Protein AF-A0A3M1ZET6-F1 (afdb_monomer_lite)

Sequence (116 aa):
EHFGDYEAFHLHQTAWDGMAVVIGRFRYQGMPFEIFGQPKPVHQQNAYKHMVIEHRLLQLGGEEAKRAIRALKEQGYKTEPAFARYFQLEGDPYQTLLALAELDDDALYTALAGVL

Foldseek 3Di:
DDQCPAAPWDWDWDDDPNWIKIWTWGDDPNRIDIDIDTPDPLCPDLVNLLVVLLVLLCVVVDPVLVVQLVVVVVVVDDNQVSSCVQLVNDDDSSVRSSVLSPDDPVVNCVVRVVRD

Structure (mmCIF, N/CA/C/O backbone):
data_AF-A0A3M1ZET6-F1
#
_entry.id   AF-A0A3M1ZET6-F1
#
loop_
_atom_site.group_PDB
_atom_site.id
_atom_site.type_symbol
_atom_site.label_atom_id
_atom_site.label_alt_id
_atom_site.label_comp_id
_atom_site.label_asym_id
_atom_site.label_entity_id
_atom_site.label_seq_id
_atom_site.pdbx_PDB_ins_code
_atom_site.Cartn_x
_atom_site.Cartn_y
_atom_site.Cartn_z
_atom_site.occupancy
_atom_site.B_iso_or_equiv
_atom_site.auth_seq_id
_atom_site.auth_comp_id
_atom_site.auth_asym_id
_atom_site.auth_atom_id
_atom_site.pdbx_PDB_model_num
ATOM 1 N N . GLU A 1 1 ? 21.536 -18.351 -13.502 1.00 61.03 1 GLU A N 1
ATOM 2 C CA . GLU A 1 1 ? 20.268 -18.194 -14.243 1.00 61.03 1 GLU A CA 1
ATOM 3 C C . GLU A 1 1 ? 19.908 -16.718 -14.281 1.00 61.03 1 GLU A C 1
ATOM 5 O O . GLU A 1 1 ? 20.142 -16.033 -13.287 1.00 61.03 1 GLU A O 1
ATOM 10 N N . HIS A 1 2 ? 19.427 -16.215 -15.418 1.00 79.38 2 HIS A N 1
ATOM 11 C CA . HIS A 1 2 ? 18.996 -14.826 -15.574 1.00 79.38 2 HIS A CA 1
ATOM 12 C C . HIS A 1 2 ? 17.469 -14.775 -15.635 1.00 79.38 2 HIS A C 1
ATOM 14 O O . HIS A 1 2 ? 16.842 -15.628 -16.252 1.00 79.38 2 HIS A O 1
ATOM 20 N N . PHE A 1 3 ? 16.850 -13.752 -15.039 1.00 81.75 3 PHE A N 1
ATOM 21 C CA . PHE A 1 3 ? 15.387 -13.621 -15.074 1.00 81.75 3 PHE A CA 1
ATOM 22 C C . PHE A 1 3 ? 14.816 -13.392 -16.487 1.00 81.75 3 PHE A C 1
ATOM 24 O O . PHE A 1 3 ? 13.619 -13.572 -16.689 1.00 81.75 3 PHE A O 1
ATOM 31 N N . GLY A 1 4 ? 15.665 -13.015 -17.451 1.00 84.00 4 GLY A N 1
ATOM 32 C CA . GLY A 1 4 ? 15.293 -12.780 -18.849 1.00 84.00 4 GLY A CA 1
ATOM 33 C C . GLY A 1 4 ? 14.768 -14.011 -19.589 1.00 84.00 4 GLY A C 1
ATOM 34 O O . GLY A 1 4 ? 14.069 -13.857 -20.585 1.00 84.00 4 GLY A O 1
ATOM 35 N N . ASP A 1 5 ? 15.064 -15.208 -19.082 1.00 90.69 5 ASP A N 1
ATOM 36 C CA . ASP A 1 5 ? 14.684 -16.474 -19.715 1.00 90.69 5 ASP A CA 1
ATOM 37 C C . ASP A 1 5 ? 13.297 -16.973 -19.264 1.00 90.69 5 ASP A C 1
ATOM 39 O O . ASP A 1 5 ? 12.807 -17.991 -19.756 1.00 90.69 5 ASP A O 1
ATOM 43 N N . TYR A 1 6 ? 12.647 -16.278 -18.321 1.00 92.75 6 TYR A N 1
ATOM 44 C CA . TYR A 1 6 ? 11.322 -16.654 -17.832 1.00 92.75 6 TYR A CA 1
ATOM 45 C C . TYR A 1 6 ? 10.196 -16.252 -18.791 1.00 92.75 6 TYR A C 1
ATOM 47 O O . TYR A 1 6 ? 10.273 -15.271 -19.534 1.00 92.75 6 TYR A O 1
ATOM 55 N N . GLU A 1 7 ? 9.100 -17.011 -18.735 1.00 93.31 7 GLU A N 1
ATOM 56 C CA . GLU A 1 7 ? 7.892 -16.751 -19.516 1.00 93.31 7 GLU A CA 1
ATOM 57 C C . GLU A 1 7 ? 7.392 -15.316 -19.290 1.00 93.31 7 GLU A C 1
ATOM 59 O O . GLU A 1 7 ? 7.357 -14.820 -18.162 1.00 93.31 7 GLU A O 1
ATOM 64 N N . ALA A 1 8 ? 6.976 -14.655 -20.373 1.00 94.38 8 ALA A N 1
ATOM 65 C CA . ALA A 1 8 ? 6.457 -13.289 -20.352 1.00 94.38 8 ALA A CA 1
ATOM 66 C C . ALA A 1 8 ? 7.418 -12.269 -19.707 1.00 94.38 8 ALA A C 1
ATOM 68 O O . ALA A 1 8 ? 6.962 -11.253 -19.173 1.00 94.38 8 ALA A O 1
ATOM 69 N N . PHE A 1 9 ? 8.734 -12.528 -19.750 1.00 96.06 9 PHE A N 1
ATOM 70 C CA . PHE A 1 9 ? 9.718 -11.552 -19.308 1.00 96.06 9 PHE A CA 1
ATOM 71 C C . PHE A 1 9 ? 9.585 -10.249 -20.103 1.00 96.06 9 PHE A C 1
ATOM 73 O O . PHE A 1 9 ? 9.583 -10.238 -21.335 1.00 96.06 9 PHE A O 1
ATOM 80 N N . HIS A 1 10 ? 9.492 -9.135 -19.387 1.00 96.06 10 HIS A N 1
ATOM 81 C CA . HIS A 1 10 ? 9.445 -7.804 -19.964 1.00 96.06 10 HIS A CA 1
ATOM 82 C C . HIS A 1 10 ? 10.060 -6.799 -18.997 1.00 96.06 10 HIS A C 1
ATOM 84 O O . HIS A 1 10 ? 9.632 -6.682 -17.848 1.00 96.06 10 HIS A O 1
ATOM 90 N N . LEU A 1 11 ? 11.023 -6.023 -19.482 1.00 96.25 11 LEU A N 1
ATOM 91 C CA . LEU A 1 11 ? 11.651 -4.941 -18.737 1.00 96.25 11 LEU A CA 1
ATOM 92 C C . LEU A 1 11 ? 11.382 -3.626 -19.458 1.00 96.25 11 LEU A C 1
ATOM 94 O O . LEU A 1 11 ? 11.646 -3.512 -20.652 1.00 96.25 11 LEU A O 1
ATOM 98 N N . HIS A 1 12 ? 10.896 -2.624 -18.734 1.00 95.94 12 HIS A N 1
ATOM 99 C CA . HIS A 1 12 ? 10.771 -1.275 -19.277 1.00 95.94 12 HIS A CA 1
ATOM 100 C C . HIS A 1 12 ? 11.138 -0.217 -18.251 1.00 95.94 12 HIS A C 1
ATOM 102 O O . HIS A 1 12 ? 11.125 -0.458 -17.041 1.00 95.94 12 HIS A O 1
ATOM 108 N N . GLN A 1 13 ? 11.471 0.958 -18.771 1.00 96.06 13 GLN A N 1
ATOM 109 C CA . GLN A 1 13 ? 11.773 2.146 -17.995 1.00 96.06 13 GLN A CA 1
ATOM 110 C C . GLN A 1 13 ? 10.666 3.177 -18.180 1.00 96.06 13 GLN A C 1
ATOM 112 O O . GLN A 1 13 ? 10.117 3.328 -19.269 1.00 96.06 13 GLN A O 1
ATOM 117 N N . THR A 1 14 ? 10.345 3.879 -17.105 1.00 95.06 14 THR A N 1
ATOM 118 C CA . THR A 1 14 ? 9.400 4.995 -17.081 1.00 95.06 14 THR A CA 1
ATOM 119 C C . THR A 1 14 ? 9.906 6.064 -16.111 1.00 95.06 14 THR A C 1
ATOM 121 O O . THR A 1 14 ? 10.956 5.897 -15.487 1.00 95.06 14 THR A O 1
ATOM 124 N N . ALA A 1 15 ? 9.181 7.169 -15.982 1.00 92.44 15 ALA A N 1
ATOM 125 C CA . ALA A 1 15 ? 9.433 8.175 -14.964 1.00 92.44 15 ALA A CA 1
ATOM 126 C C . ALA A 1 15 ? 8.211 8.303 -14.056 1.00 92.44 15 ALA A C 1
ATOM 128 O O . ALA A 1 15 ? 7.082 8.407 -14.535 1.00 92.44 15 ALA A O 1
ATOM 129 N N . TRP A 1 16 ? 8.440 8.319 -12.747 1.00 88.44 16 TRP A N 1
ATOM 130 C CA . TRP A 1 16 ? 7.411 8.597 -11.751 1.00 88.44 16 TRP A CA 1
ATOM 131 C C . TRP A 1 16 ? 7.925 9.694 -10.831 1.00 88.44 16 TRP A C 1
ATOM 133 O O . TRP A 1 16 ? 8.991 9.540 -10.240 1.00 88.44 16 TRP A O 1
ATOM 143 N N . ASP A 1 17 ? 7.180 10.798 -10.732 1.00 86.12 17 ASP A N 1
ATOM 144 C CA . ASP A 1 17 ? 7.547 11.954 -9.901 1.00 86.12 17 ASP A CA 1
ATOM 145 C C . ASP A 1 17 ? 8.957 12.490 -10.233 1.00 86.12 17 ASP A C 1
ATOM 147 O O . ASP A 1 17 ? 9.805 12.705 -9.373 1.00 86.12 17 ASP A O 1
ATOM 151 N N . GLY A 1 18 ? 9.259 12.585 -11.534 1.00 88.56 18 GLY A N 1
ATOM 152 C CA . GLY A 1 18 ? 10.562 13.033 -12.043 1.00 88.56 18 GLY A CA 1
ATOM 153 C C . GLY A 1 18 ? 11.719 12.039 -11.868 1.00 88.56 18 GLY A C 1
ATOM 154 O O . GLY A 1 18 ? 12.821 12.308 -12.340 1.00 88.56 18 GLY A O 1
ATOM 155 N N . MET A 1 19 ? 11.491 10.883 -11.242 1.00 89.94 19 MET A N 1
ATOM 156 C CA . MET A 1 19 ? 12.515 9.872 -10.976 1.00 89.94 19 MET A CA 1
ATOM 157 C C . MET A 1 19 ? 12.422 8.711 -11.965 1.00 89.94 19 MET A C 1
ATOM 159 O O . MET A 1 19 ? 11.329 8.229 -12.266 1.00 89.94 19 MET A O 1
ATOM 163 N N . ALA A 1 20 ? 13.574 8.216 -12.422 1.00 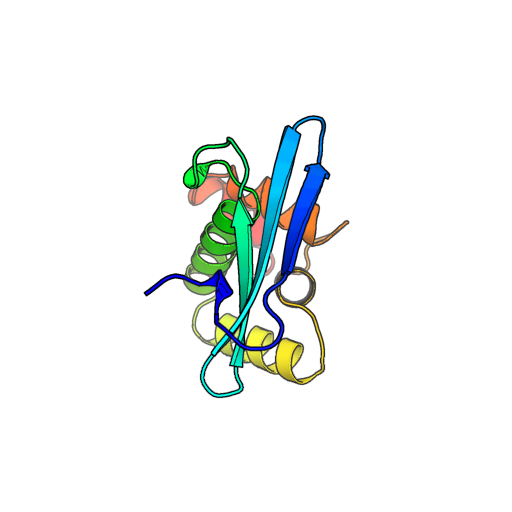94.62 20 ALA A N 1
ATOM 164 C CA . ALA A 1 20 ? 13.637 7.027 -13.265 1.00 94.62 20 ALA A CA 1
ATOM 165 C C . ALA A 1 20 ? 13.134 5.794 -12.501 1.00 94.62 20 ALA A C 1
ATOM 167 O O . ALA A 1 20 ? 13.561 5.518 -11.380 1.00 94.62 20 ALA A O 1
ATOM 168 N N . VAL A 1 21 ? 12.240 5.046 -13.132 1.00 96.31 21 VAL A N 1
ATOM 169 C CA . VAL A 1 21 ? 11.656 3.815 -12.611 1.00 96.31 21 VAL A CA 1
ATOM 170 C C . VAL A 1 21 ? 11.912 2.695 -13.608 1.00 96.31 21 VAL A C 1
ATOM 172 O O . VAL A 1 21 ? 11.718 2.866 -14.809 1.00 96.31 21 VAL A O 1
ATOM 175 N N . VAL A 1 22 ? 12.312 1.532 -13.105 1.00 96.12 22 VAL A N 1
ATOM 176 C CA . VAL A 1 22 ? 12.432 0.290 -13.871 1.00 96.12 22 VAL A CA 1
ATOM 177 C C . VAL A 1 22 ? 11.354 -0.665 -13.384 1.00 96.12 22 VAL A C 1
ATOM 179 O O . VAL A 1 22 ? 11.227 -0.887 -12.182 1.00 96.12 22 VAL A O 1
ATOM 182 N N . ILE A 1 23 ? 10.600 -1.256 -14.304 1.00 96.56 23 ILE A N 1
ATOM 183 C CA . ILE A 1 23 ? 9.621 -2.291 -13.977 1.00 96.56 23 ILE A CA 1
ATOM 184 C C . ILE A 1 23 ? 9.948 -3.542 -14.785 1.00 96.56 23 ILE A C 1
ATOM 186 O O . ILE A 1 23 ? 9.885 -3.535 -16.021 1.00 96.56 23 ILE A O 1
ATOM 190 N N . GLY A 1 24 ? 10.292 -4.610 -14.070 1.00 96.56 24 GLY A N 1
ATOM 191 C CA . GLY A 1 24 ? 10.497 -5.948 -14.612 1.00 96.56 24 GLY A CA 1
ATOM 192 C C . GLY A 1 24 ? 9.294 -6.831 -14.320 1.00 96.56 24 GLY A C 1
ATOM 193 O O . GLY A 1 24 ? 8.826 -6.877 -13.189 1.00 96.56 24 GLY A O 1
ATOM 194 N N . ARG A 1 25 ? 8.793 -7.540 -15.324 1.00 97.44 25 ARG A N 1
ATOM 195 C CA . ARG A 1 25 ? 7.711 -8.520 -15.199 1.00 97.44 25 ARG A CA 1
ATOM 196 C C . ARG A 1 25 ? 8.180 -9.852 -15.742 1.00 97.44 25 ARG A C 1
ATOM 198 O O . ARG A 1 25 ? 8.959 -9.857 -16.685 1.00 97.44 25 ARG A O 1
ATOM 205 N N . PHE A 1 26 ? 7.719 -10.946 -15.157 1.00 96.44 26 PHE A N 1
ATOM 206 C CA . PHE A 1 26 ? 7.900 -12.305 -15.670 1.00 96.44 26 PHE A CA 1
ATOM 207 C C . PHE A 1 26 ? 6.906 -13.245 -14.983 1.00 96.44 26 PHE A C 1
ATOM 209 O O . PHE A 1 26 ? 6.259 -12.869 -14.006 1.00 96.44 26 PHE A O 1
ATOM 216 N N . ARG A 1 27 ? 6.774 -14.476 -15.472 1.00 96.25 27 ARG A N 1
ATOM 217 C CA . ARG A 1 27 ? 6.029 -15.546 -14.804 1.00 96.25 27 ARG A CA 1
ATOM 218 C C . ARG A 1 27 ? 6.988 -16.641 -14.366 1.00 96.25 27 ARG A C 1
ATOM 220 O O . ARG A 1 27 ? 7.838 -17.080 -15.134 1.00 96.25 27 ARG A O 1
ATOM 227 N N . TYR A 1 28 ? 6.818 -17.113 -13.140 1.00 93.50 28 TYR A N 1
ATOM 228 C CA . TYR A 1 28 ? 7.555 -18.249 -12.601 1.00 93.50 28 TYR A CA 1
ATOM 229 C C . TYR A 1 28 ? 6.573 -19.252 -12.004 1.00 93.50 28 TYR A C 1
ATOM 231 O O . TYR A 1 28 ? 5.743 -18.885 -11.176 1.00 93.50 28 TYR A O 1
ATOM 239 N N . GLN A 1 29 ? 6.629 -20.506 -12.466 1.00 93.75 29 GLN A N 1
ATOM 240 C CA . GLN A 1 29 ? 5.703 -21.576 -12.058 1.00 93.75 29 GLN A CA 1
ATOM 241 C C . GLN A 1 29 ? 4.217 -21.172 -12.175 1.00 93.75 29 GLN A C 1
ATOM 243 O O . GLN A 1 29 ? 3.396 -21.471 -11.313 1.00 93.75 29 GLN A O 1
ATOM 248 N N . GLY A 1 30 ? 3.869 -20.439 -13.238 1.00 92.62 30 GLY A N 1
ATOM 249 C CA . GLY A 1 30 ? 2.511 -19.941 -13.473 1.00 92.62 30 GLY A CA 1
ATOM 250 C C . GLY A 1 30 ? 2.120 -18.704 -12.654 1.00 92.62 30 GLY A C 1
ATOM 251 O O . GLY A 1 30 ? 1.081 -18.112 -12.949 1.00 92.62 30 GLY A O 1
ATOM 252 N N . MET A 1 31 ? 2.942 -18.262 -11.698 1.00 95.00 31 MET A N 1
ATOM 253 C CA . MET A 1 31 ? 2.712 -17.059 -10.896 1.00 95.00 31 MET A CA 1
ATOM 254 C C . MET A 1 31 ? 3.347 -15.824 -11.557 1.00 95.00 31 MET A C 1
ATOM 256 O O . MET A 1 31 ? 4.524 -15.876 -11.919 1.00 95.00 31 MET A O 1
ATOM 260 N N . PRO A 1 32 ? 2.610 -14.710 -11.726 1.00 96.00 32 PRO A N 1
ATOM 261 C CA . PRO A 1 32 ? 3.183 -13.465 -12.220 1.00 96.00 32 PRO A CA 1
ATOM 262 C C . PRO A 1 32 ? 3.995 -12.760 -11.128 1.00 96.00 32 PRO A C 1
ATOM 264 O O . PRO A 1 32 ? 3.552 -12.637 -9.987 1.00 96.00 32 PRO A O 1
ATOM 267 N N . PHE A 1 33 ? 5.156 -12.247 -11.512 1.00 95.56 33 PHE A N 1
ATOM 268 C CA . PHE A 1 33 ? 6.011 -11.392 -10.704 1.00 95.56 33 PHE A CA 1
ATOM 269 C C . PHE A 1 33 ? 6.147 -10.029 -11.375 1.00 95.56 33 PHE A C 1
ATOM 271 O O . PHE A 1 33 ? 6.295 -9.932 -12.595 1.00 95.56 33 PHE A O 1
ATOM 278 N N . GLU A 1 34 ? 6.129 -8.978 -10.561 1.00 95.88 34 GLU A N 1
ATOM 279 C CA . GLU A 1 34 ? 6.467 -7.616 -10.955 1.00 95.88 34 GLU A CA 1
ATOM 280 C C . GLU A 1 34 ? 7.475 -7.058 -9.946 1.00 95.88 34 GLU A C 1
ATOM 282 O O . GLU A 1 34 ? 7.253 -7.107 -8.738 1.00 95.88 34 GLU A O 1
ATOM 287 N N . ILE A 1 35 ? 8.600 -6.556 -10.446 1.00 93.94 35 ILE A N 1
ATOM 288 C CA . ILE A 1 35 ? 9.661 -5.928 -9.665 1.00 93.94 35 ILE A CA 1
ATOM 289 C C . ILE A 1 35 ? 9.696 -4.458 -10.054 1.00 93.94 35 IL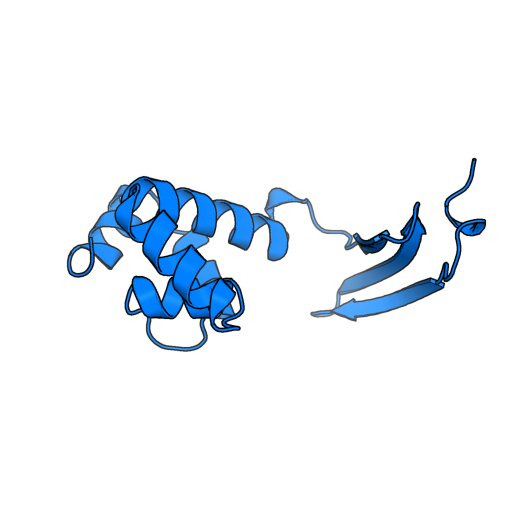E A C 1
ATOM 291 O O . ILE A 1 35 ? 9.963 -4.123 -11.209 1.00 93.94 35 ILE A O 1
ATOM 295 N N . PHE A 1 36 ? 9.458 -3.595 -9.073 1.00 94.56 36 PHE A N 1
ATOM 296 C CA . PHE A 1 36 ? 9.567 -2.150 -9.202 1.00 94.56 36 PHE A CA 1
ATOM 297 C C . PHE A 1 36 ? 10.908 -1.681 -8.631 1.00 94.56 36 PHE A C 1
ATOM 299 O O . PHE A 1 36 ? 11.262 -2.015 -7.501 1.00 94.56 36 PHE A O 1
ATOM 306 N N . GLY A 1 37 ? 11.651 -0.894 -9.403 1.00 94.06 37 GLY A N 1
ATOM 307 C CA . GLY A 1 37 ? 12.915 -0.297 -8.993 1.00 94.06 37 GLY A CA 1
ATOM 308 C C . GLY A 1 37 ? 12.907 1.212 -9.199 1.00 94.06 37 GLY A C 1
ATOM 309 O O . GLY A 1 37 ? 12.549 1.692 -10.269 1.00 94.06 37 GLY A O 1
ATOM 310 N N . GLN A 1 38 ? 13.353 1.954 -8.190 1.00 95.12 38 GLN A N 1
ATOM 311 C CA . GLN A 1 38 ? 13.554 3.403 -8.228 1.00 95.12 38 GLN A CA 1
ATOM 312 C C . GLN A 1 38 ? 14.858 3.724 -7.479 1.00 95.12 38 GLN A C 1
ATOM 314 O O . GLN A 1 38 ? 15.174 3.010 -6.520 1.00 95.12 38 GLN A O 1
ATOM 319 N N . PRO A 1 39 ? 15.618 4.779 -7.840 1.00 94.56 39 PRO A N 1
ATOM 320 C CA . PRO A 1 39 ? 16.809 5.207 -7.103 1.00 94.56 39 PRO A CA 1
ATOM 321 C C . PRO A 1 39 ? 16.433 5.915 -5.787 1.00 94.56 39 PRO A C 1
ATOM 323 O O . PRO A 1 39 ? 16.811 7.055 -5.535 1.00 94.56 39 PRO A O 1
ATOM 326 N N . LYS A 1 40 ? 15.648 5.239 -4.946 1.00 93.19 40 LYS A N 1
ATOM 327 C CA . LYS A 1 40 ? 15.160 5.712 -3.654 1.00 93.19 40 LYS A CA 1
ATOM 328 C C . LYS A 1 40 ? 15.358 4.602 -2.616 1.00 93.19 40 LYS A C 1
ATOM 330 O O . LYS A 1 40 ? 14.984 3.458 -2.897 1.00 93.19 40 LYS A O 1
ATOM 335 N N . PRO A 1 41 ? 15.919 4.892 -1.426 1.00 95.06 41 PRO A N 1
ATOM 336 C CA . PRO A 1 41 ? 16.044 3.895 -0.366 1.00 95.06 41 PRO A CA 1
ATOM 337 C C . PRO A 1 41 ? 14.695 3.236 -0.066 1.00 95.06 41 PRO A C 1
ATOM 339 O O . PRO A 1 41 ? 13.680 3.929 -0.016 1.00 95.06 41 PRO A O 1
ATOM 342 N N . VAL A 1 42 ? 14.684 1.915 0.158 1.00 93.31 42 VAL A N 1
ATOM 343 C CA . VAL A 1 42 ? 13.447 1.123 0.335 1.00 93.31 42 VAL A CA 1
ATOM 344 C C . VAL A 1 42 ? 12.522 1.745 1.378 1.00 93.31 42 VAL A C 1
ATOM 346 O O . VAL A 1 42 ? 11.345 1.935 1.102 1.00 93.31 42 VAL A O 1
ATOM 349 N N . HIS A 1 43 ? 13.067 2.169 2.523 1.00 94.50 43 HIS A N 1
ATOM 350 C CA . HIS A 1 43 ? 12.287 2.757 3.615 1.00 94.50 43 HIS A CA 1
ATOM 351 C C . HIS A 1 43 ? 11.591 4.082 3.262 1.00 94.50 43 HIS A C 1
ATOM 3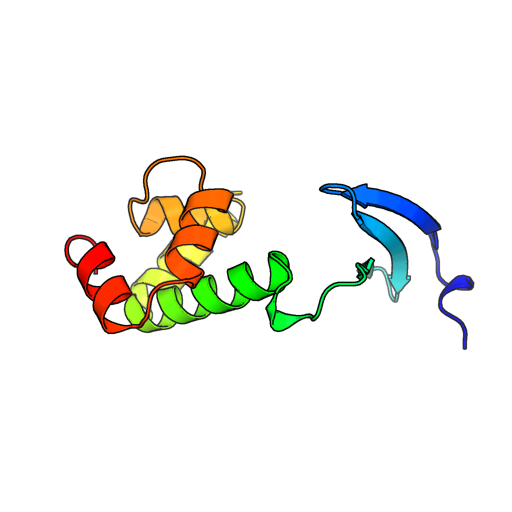53 O O . HIS A 1 43 ? 10.676 4.506 3.961 1.00 94.50 43 HIS A O 1
ATOM 359 N N . GLN A 1 44 ? 12.004 4.742 2.179 1.00 93.56 44 GLN A N 1
ATOM 360 C CA . GLN A 1 44 ? 11.388 5.978 1.703 1.00 93.56 44 GLN A CA 1
ATOM 361 C C . GLN A 1 44 ? 10.430 5.739 0.528 1.00 93.56 44 GLN A C 1
ATOM 363 O O . GLN A 1 44 ? 9.739 6.672 0.112 1.00 93.56 44 GLN A O 1
ATOM 368 N N . GLN A 1 45 ? 10.389 4.533 -0.045 1.00 94.00 45 GLN A N 1
ATOM 369 C CA . GLN A 1 45 ? 9.470 4.202 -1.133 1.00 94.00 45 GLN A CA 1
ATOM 370 C C . GLN A 1 45 ? 8.039 4.067 -0.606 1.00 94.00 45 GLN A C 1
ATOM 372 O O . GLN A 1 45 ? 7.811 3.499 0.460 1.00 94.00 45 GLN A O 1
ATOM 377 N N . ASN A 1 46 ? 7.065 4.558 -1.374 1.00 94.06 46 ASN A N 1
ATOM 378 C CA . ASN A 1 46 ? 5.668 4.601 -0.932 1.00 94.06 46 ASN A CA 1
ATOM 379 C C . ASN A 1 46 ? 5.102 3.204 -0.647 1.00 94.06 46 ASN A C 1
ATOM 381 O O . ASN A 1 46 ? 4.425 3.029 0.356 1.00 94.06 46 ASN A O 1
ATOM 385 N N . ALA A 1 47 ? 5.444 2.197 -1.460 1.00 93.69 47 ALA A N 1
ATOM 386 C CA . ALA A 1 47 ? 5.021 0.813 -1.227 1.00 93.69 47 ALA A CA 1
ATOM 387 C C . ALA A 1 47 ? 5.486 0.280 0.141 1.00 93.69 47 ALA A C 1
ATOM 389 O O . ALA A 1 47 ? 4.726 -0.379 0.847 1.00 93.69 47 ALA A O 1
ATOM 390 N N . TYR A 1 48 ? 6.716 0.611 0.550 1.00 95.88 48 TYR A N 1
ATOM 391 C CA . TYR A 1 48 ? 7.217 0.249 1.874 1.00 95.88 48 TYR A CA 1
ATOM 392 C C . TYR A 1 48 ? 6.485 1.013 2.980 1.00 95.88 48 TYR A C 1
ATOM 394 O O . TYR A 1 48 ? 6.068 0.407 3.964 1.00 95.88 48 TYR A O 1
ATOM 402 N N . LYS A 1 49 ? 6.291 2.328 2.815 1.00 97.06 49 LYS A N 1
ATOM 403 C CA . LYS A 1 49 ? 5.550 3.151 3.783 1.00 97.06 49 LYS A CA 1
ATOM 404 C C . LYS A 1 49 ? 4.132 2.620 4.006 1.00 97.06 49 LYS A C 1
ATOM 406 O O . LYS A 1 49 ? 3.745 2.445 5.157 1.00 97.06 49 LYS A O 1
ATOM 411 N N . HIS A 1 50 ? 3.416 2.284 2.929 1.00 97.94 50 HIS A N 1
ATOM 412 C CA . HI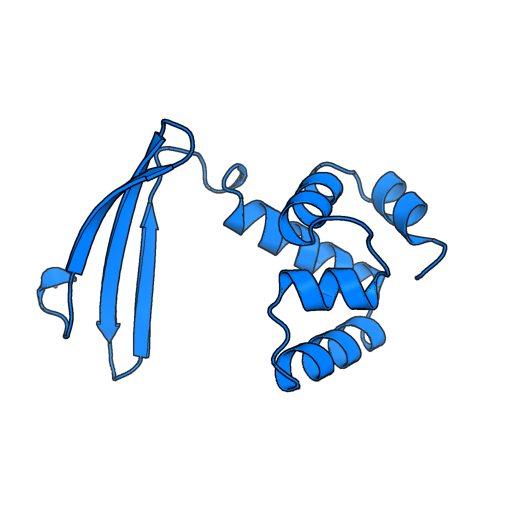S A 1 50 ? 2.100 1.638 2.978 1.00 97.94 50 HIS A CA 1
ATOM 413 C C . HIS A 1 50 ? 2.128 0.323 3.754 1.00 97.94 50 HIS A C 1
ATOM 415 O O . HIS A 1 50 ? 1.361 0.157 4.696 1.00 97.94 50 HIS A O 1
ATOM 421 N N . MET A 1 51 ? 3.059 -0.577 3.429 1.00 97.12 51 MET A N 1
ATOM 422 C CA . MET A 1 51 ? 3.194 -1.849 4.142 1.00 97.12 51 MET A CA 1
ATOM 423 C C . MET A 1 51 ? 3.396 -1.645 5.655 1.00 97.12 51 MET A C 1
ATOM 425 O O . MET A 1 51 ? 2.807 -2.367 6.460 1.00 97.12 51 MET A O 1
ATOM 429 N N . VAL A 1 52 ? 4.210 -0.661 6.056 1.00 97.50 52 VAL A N 1
ATOM 430 C CA . VAL A 1 52 ? 4.462 -0.366 7.474 1.00 97.50 52 VAL A CA 1
ATOM 431 C C . VAL A 1 52 ? 3.222 0.205 8.164 1.00 97.50 52 VAL A C 1
ATOM 433 O O . VAL A 1 52 ? 2.866 -0.281 9.238 1.00 97.50 52 VAL A O 1
ATOM 436 N N . ILE A 1 53 ? 2.547 1.204 7.582 1.00 98.00 53 ILE A N 1
ATOM 437 C CA . ILE A 1 53 ? 1.351 1.785 8.213 1.00 98.00 53 ILE A CA 1
ATOM 438 C C . ILE A 1 53 ? 0.198 0.783 8.268 1.00 98.00 53 ILE A C 1
ATOM 440 O O . ILE A 1 53 ? -0.439 0.657 9.308 1.00 98.00 53 ILE A O 1
ATOM 444 N N . GLU A 1 54 ? -0.022 -0.007 7.217 1.00 97.94 54 GLU A N 1
ATOM 445 C CA . GLU A 1 54 ? -1.017 -1.082 7.219 1.00 97.94 54 GLU A CA 1
ATOM 446 C C . GLU A 1 54 ? -0.742 -2.083 8.346 1.00 97.94 54 GLU A C 1
ATOM 448 O O . GLU A 1 54 ? -1.654 -2.467 9.076 1.00 97.94 54 GLU A O 1
ATOM 453 N N . HIS A 1 55 ? 0.521 -2.467 8.550 1.00 97.69 55 HIS A N 1
ATOM 454 C CA . HIS A 1 55 ? 0.895 -3.333 9.663 1.00 97.69 55 HIS A CA 1
ATOM 455 C C . HIS A 1 55 ? 0.585 -2.696 11.023 1.00 97.69 55 HIS A C 1
ATOM 457 O O . HIS A 1 55 ? -0.038 -3.349 11.860 1.00 97.69 55 HIS A O 1
ATOM 463 N N . ARG A 1 56 ? 0.979 -1.433 11.239 1.00 97.38 56 ARG A N 1
ATOM 464 C CA . ARG A 1 56 ? 0.716 -0.696 12.490 1.00 97.38 56 ARG A CA 1
ATOM 465 C C . ARG A 1 56 ? -0.782 -0.598 12.776 1.00 97.38 56 ARG A C 1
ATOM 467 O O . ARG A 1 56 ? -1.214 -0.919 13.879 1.00 97.38 56 ARG A O 1
ATOM 474 N N . LEU A 1 57 ? -1.584 -0.269 11.767 1.00 97.38 57 LEU A N 1
ATOM 475 C CA . LEU A 1 57 ? -3.042 -0.220 11.867 1.00 97.38 57 LEU A CA 1
ATOM 476 C C . LEU A 1 57 ? -3.649 -1.582 12.238 1.00 97.38 57 LEU A C 1
ATOM 478 O O . LEU A 1 57 ? -4.546 -1.647 13.074 1.00 97.38 57 LEU A O 1
ATOM 482 N N . LEU A 1 58 ? -3.143 -2.687 11.678 1.00 97.38 58 LEU A N 1
ATOM 483 C CA . LEU A 1 58 ? -3.592 -4.034 12.058 1.00 97.38 58 LEU A CA 1
ATOM 484 C C . LEU A 1 58 ? -3.181 -4.426 13.485 1.00 97.38 58 LEU A C 1
ATOM 486 O O . LEU A 1 58 ? -3.860 -5.257 14.088 1.00 97.38 58 LEU A O 1
ATOM 490 N N . GLN A 1 59 ? -2.076 -3.887 14.013 1.00 96.12 59 GLN A N 1
ATOM 491 C CA . GLN A 1 59 ? -1.712 -4.075 15.421 1.00 96.12 59 GLN A CA 1
ATOM 492 C C . GLN A 1 59 ? -2.655 -3.289 16.334 1.00 96.12 59 GLN A C 1
ATOM 494 O O . GLN A 1 59 ? -3.166 -3.858 17.294 1.00 96.12 59 GLN A O 1
ATOM 499 N N . LEU A 1 60 ? -2.939 -2.027 15.997 1.00 94.81 60 LEU A N 1
ATOM 500 C CA . LEU A 1 60 ? -3.840 -1.166 16.767 1.00 94.81 60 LEU A CA 1
ATOM 501 C C . LEU A 1 60 ? -5.284 -1.687 16.773 1.00 94.81 60 LEU A C 1
ATOM 503 O O . LEU A 1 60 ? -5.889 -1.798 17.832 1.00 94.81 60 LEU A O 1
ATOM 507 N N . GLY A 1 61 ? -5.826 -2.056 15.609 1.00 93.56 61 GLY A N 1
ATOM 508 C CA . GLY A 1 61 ? -7.207 -2.538 15.478 1.00 93.56 61 GLY A CA 1
ATOM 509 C C . GLY A 1 61 ? -7.415 -4.025 15.810 1.00 93.56 61 GLY A C 1
ATOM 510 O O . GLY A 1 61 ? -8.540 -4.526 15.755 1.00 93.56 61 GLY A O 1
ATOM 511 N N . GLY A 1 62 ? -6.342 -4.762 16.112 1.00 96.12 62 GLY A N 1
ATOM 512 C CA . GLY A 1 62 ? -6.399 -6.155 16.553 1.00 96.12 62 GLY A CA 1
ATOM 513 C C . GLY A 1 62 ? -7.055 -7.140 15.570 1.00 96.12 62 GLY A C 1
ATOM 514 O O . GLY A 1 62 ? -7.095 -6.953 14.351 1.00 96.12 62 GLY A O 1
ATOM 515 N N . GLU A 1 63 ? -7.553 -8.258 16.107 1.00 97.50 63 GLU A N 1
ATOM 516 C CA . GLU A 1 63 ? -8.145 -9.338 15.300 1.00 97.50 63 GLU A CA 1
ATOM 517 C C . GLU A 1 63 ? -9.459 -8.943 14.619 1.00 97.50 63 GLU A C 1
ATOM 519 O O . GLU A 1 63 ? -9.796 -9.492 13.569 1.00 97.50 63 GLU A O 1
ATOM 524 N N . GLU A 1 64 ? -10.199 -7.989 15.183 1.00 96.38 64 GLU A N 1
ATOM 525 C CA . GLU A 1 64 ? -11.416 -7.477 14.560 1.00 96.38 64 GLU A CA 1
ATOM 526 C C . GLU A 1 64 ? -11.103 -6.737 13.258 1.00 96.38 64 GLU A C 1
ATOM 528 O O . GLU A 1 64 ? -11.643 -7.111 12.212 1.00 96.38 64 GLU A O 1
ATOM 533 N N . ALA A 1 65 ? -10.142 -5.807 13.286 1.00 96.88 65 ALA A N 1
ATOM 534 C CA . ALA A 1 65 ? -9.685 -5.107 12.090 1.00 96.88 65 ALA A CA 1
ATOM 535 C C . ALA A 1 65 ? -9.164 -6.076 11.027 1.00 96.88 65 ALA A C 1
ATOM 537 O O . ALA A 1 65 ? -9.550 -5.989 9.861 1.00 96.88 65 ALA A O 1
ATOM 538 N N . LYS A 1 66 ? -8.348 -7.064 11.421 1.00 98.00 66 LYS A N 1
ATOM 539 C CA . LYS A 1 66 ? -7.839 -8.086 10.490 1.00 98.00 66 LYS A CA 1
ATOM 540 C C . LYS A 1 66 ? -8.969 -8.844 9.796 1.00 98.00 66 LYS A C 1
ATOM 542 O O . LYS A 1 66 ? -8.897 -9.050 8.583 1.00 98.00 66 LYS A O 1
ATOM 547 N N . ARG A 1 67 ? -10.000 -9.272 10.535 1.00 98.31 67 ARG A N 1
ATOM 548 C CA . ARG A 1 67 ? -11.152 -9.985 9.957 1.00 98.31 67 ARG A CA 1
ATOM 549 C C . ARG A 1 67 ? -11.966 -9.083 9.035 1.00 98.31 67 ARG A C 1
ATOM 551 O O . ARG A 1 67 ? -12.258 -9.489 7.913 1.00 98.31 67 ARG A O 1
ATOM 558 N N . ALA A 1 68 ? -12.291 -7.871 9.475 1.00 98.12 68 ALA A N 1
ATOM 559 C CA . ALA A 1 68 ? -13.095 -6.935 8.698 1.00 98.12 68 ALA A CA 1
ATOM 560 C C . ALA A 1 68 ? -12.390 -6.511 7.399 1.00 98.12 68 ALA A C 1
ATOM 562 O O . ALA A 1 68 ? -12.991 -6.552 6.327 1.00 98.12 68 ALA A O 1
ATOM 563 N N . ILE A 1 69 ? -11.094 -6.192 7.460 1.00 98.25 69 ILE A N 1
ATOM 564 C CA . ILE A 1 69 ? -10.300 -5.812 6.284 1.00 98.25 69 ILE A CA 1
ATOM 565 C C . ILE A 1 69 ? -10.168 -6.988 5.309 1.00 98.25 69 ILE A C 1
ATOM 567 O O . ILE A 1 69 ? -10.280 -6.787 4.100 1.00 98.25 69 ILE A O 1
ATOM 571 N N . ARG A 1 70 ? -9.991 -8.227 5.792 1.00 98.25 70 ARG A N 1
ATOM 572 C CA . ARG A 1 70 ? -10.020 -9.417 4.919 1.00 98.25 70 ARG A CA 1
ATOM 573 C C . ARG A 1 70 ? -11.367 -9.571 4.216 1.00 98.25 70 ARG A C 1
ATOM 575 O O . ARG A 1 70 ? -11.370 -9.724 3.000 1.00 98.25 70 ARG A O 1
ATOM 582 N N . ALA A 1 71 ? -12.478 -9.440 4.941 1.00 98.50 71 ALA A N 1
ATOM 583 C CA . ALA A 1 71 ? -13.816 -9.519 4.356 1.00 98.50 71 ALA A CA 1
ATOM 584 C C . ALA A 1 71 ? -14.052 -8.426 3.297 1.00 98.50 71 ALA A C 1
ATOM 586 O O . ALA A 1 71 ? -14.622 -8.696 2.242 1.00 98.50 71 ALA A O 1
ATOM 587 N N . LEU A 1 72 ? -13.563 -7.202 3.524 1.00 98.38 72 LEU A N 1
ATOM 588 C CA . LEU A 1 72 ? -13.602 -6.136 2.518 1.00 98.38 72 LEU A CA 1
ATOM 589 C C . LEU A 1 72 ? -12.780 -6.503 1.274 1.00 98.38 72 LEU A C 1
ATOM 591 O O . LEU A 1 72 ? -13.248 -6.332 0.149 1.00 98.38 72 LEU A O 1
ATOM 595 N N . LYS A 1 73 ? -11.576 -7.057 1.444 1.00 98.19 73 LYS A N 1
ATOM 596 C CA . LYS A 1 73 ? -10.748 -7.496 0.310 1.00 98.19 73 LYS A CA 1
ATOM 597 C C . LYS A 1 73 ? -11.400 -8.631 -0.482 1.00 98.19 73 LYS A C 1
ATOM 599 O O . LYS A 1 73 ? -11.346 -8.620 -1.708 1.00 98.19 73 LYS A O 1
ATOM 604 N N . GLU A 1 74 ? -12.063 -9.567 0.192 1.00 98.19 74 GLU A N 1
ATOM 605 C CA . GLU A 1 74 ? -12.845 -10.641 -0.440 1.00 98.19 74 GLU A CA 1
ATOM 606 C C . GLU A 1 74 ? -14.044 -10.105 -1.238 1.00 98.19 74 GLU A C 1
ATOM 608 O O . GLU A 1 74 ? -14.423 -10.688 -2.250 1.00 98.19 74 GLU A O 1
ATOM 613 N N . GLN A 1 75 ? -14.592 -8.951 -0.848 1.00 97.88 75 GLN A N 1
ATOM 614 C CA . GLN A 1 75 ? -15.630 -8.230 -1.599 1.00 97.88 75 GLN A CA 1
ATOM 615 C C . GLN A 1 75 ? -15.078 -7.425 -2.790 1.00 97.88 75 GLN A C 1
ATOM 617 O O . GLN A 1 75 ? -15.838 -6.752 -3.485 1.00 97.88 75 GLN A O 1
ATOM 622 N N . GLY A 1 76 ? -13.767 -7.476 -3.041 1.00 97.69 76 GLY A N 1
ATOM 623 C CA . GLY A 1 76 ? -13.119 -6.800 -4.165 1.00 97.69 76 GLY A CA 1
ATOM 624 C C . GLY A 1 76 ? -12.545 -5.421 -3.841 1.00 97.69 76 GLY A C 1
ATOM 625 O O . GLY A 1 76 ? -12.052 -4.747 -4.749 1.00 97.69 76 GLY A O 1
ATOM 626 N N . TYR A 1 77 ? -12.553 -4.987 -2.575 1.00 97.88 77 TYR A N 1
ATOM 627 C CA . TYR A 1 77 ? -11.819 -3.780 -2.194 1.00 97.88 77 TYR A CA 1
ATOM 628 C C . TYR A 1 77 ? -10.311 -4.008 -2.352 1.00 97.88 77 TYR A C 1
ATOM 630 O O . TYR A 1 77 ? -9.756 -5.018 -1.912 1.00 97.88 77 TYR A O 1
ATOM 638 N N . LYS A 1 78 ? -9.625 -3.030 -2.951 1.00 97.44 78 LYS A N 1
ATOM 639 C CA . LYS A 1 78 ? -8.159 -2.963 -2.897 1.00 97.44 78 LYS A CA 1
ATOM 640 C C . LYS A 1 78 ? -7.705 -2.718 -1.456 1.00 97.44 78 LYS A C 1
ATOM 642 O O . LYS A 1 78 ? -8.505 -2.308 -0.616 1.00 97.44 78 LYS A O 1
ATOM 647 N N . THR A 1 79 ? -6.426 -2.964 -1.182 1.00 96.88 79 THR A N 1
ATOM 648 C CA . THR A 1 79 ? -5.872 -2.892 0.174 1.00 96.88 79 THR A CA 1
ATOM 649 C C . THR A 1 79 ? -6.109 -1.521 0.809 1.00 96.88 79 THR A C 1
ATOM 651 O O . THR A 1 79 ? -6.835 -1.444 1.794 1.00 96.88 79 THR A O 1
ATOM 654 N N . GLU A 1 80 ? -5.615 -0.438 0.214 1.00 97.94 80 GLU A N 1
ATOM 655 C CA . GLU A 1 80 ? -5.694 0.909 0.788 1.00 97.94 80 GLU A CA 1
ATOM 656 C C . GLU A 1 80 ? -7.152 1.364 1.016 1.00 97.94 80 GLU A C 1
ATOM 658 O O . GLU A 1 80 ? -7.476 1.781 2.131 1.00 97.94 80 GLU A O 1
ATOM 663 N N . PRO A 1 81 ? -8.089 1.203 0.053 1.00 98.31 81 PRO A N 1
ATOM 664 C CA . PRO A 1 81 ? -9.508 1.471 0.292 1.00 98.31 81 PRO A CA 1
ATOM 665 C C . PRO A 1 81 ? -10.148 0.624 1.398 1.00 98.31 81 PRO A C 1
ATOM 667 O O . PRO A 1 81 ? -11.039 1.116 2.087 1.00 98.31 81 PRO A O 1
ATOM 670 N N . ALA A 1 82 ? -9.738 -0.637 1.578 1.00 98.50 82 ALA A N 1
ATOM 671 C CA . ALA A 1 82 ? -10.267 -1.482 2.650 1.00 98.50 82 ALA A CA 1
ATOM 672 C C . ALA A 1 82 ? -9.853 -0.956 4.034 1.00 98.50 82 ALA A C 1
ATOM 674 O O . ALA A 1 82 ? -10.685 -0.898 4.940 1.00 98.50 82 ALA A O 1
ATOM 675 N N . PHE A 1 83 ? -8.599 -0.517 4.177 1.00 98.31 83 PHE A N 1
ATOM 676 C CA . PHE A 1 83 ? -8.117 0.137 5.395 1.00 98.31 83 PHE A CA 1
ATOM 677 C C . PHE A 1 83 ? -8.841 1.458 5.647 1.00 98.31 83 PHE A C 1
ATOM 679 O O . PHE A 1 83 ? -9.385 1.648 6.733 1.00 98.31 83 PHE A O 1
ATOM 686 N N . ALA A 1 84 ? -8.912 2.334 4.641 1.00 97.88 84 ALA A N 1
ATOM 687 C CA . ALA A 1 84 ? -9.602 3.614 4.772 1.00 97.88 84 ALA A CA 1
ATOM 688 C C . ALA A 1 84 ? -11.073 3.437 5.162 1.00 97.88 84 ALA A C 1
ATOM 690 O O . ALA A 1 84 ? -11.567 4.129 6.044 1.00 97.88 84 ALA A O 1
ATOM 691 N N . ARG A 1 85 ? -11.761 2.451 4.578 1.00 97.75 85 ARG A N 1
ATOM 692 C CA . ARG A 1 85 ? -13.150 2.145 4.924 1.00 97.75 85 ARG A CA 1
ATOM 693 C C . ARG A 1 85 ? -13.313 1.664 6.366 1.00 97.75 85 ARG A C 1
ATOM 695 O O . ARG A 1 85 ? -14.255 2.096 7.020 1.00 97.75 85 ARG A O 1
ATOM 702 N N . TYR A 1 86 ? -12.452 0.763 6.843 1.00 97.75 86 TYR A N 1
ATOM 703 C CA . TYR A 1 86 ? -12.546 0.237 8.209 1.00 97.75 86 TYR A CA 1
ATOM 704 C C . TYR A 1 86 ? -12.255 1.320 9.254 1.00 97.75 86 TYR A C 1
ATOM 706 O O . TYR A 1 86 ? -13.046 1.514 10.170 1.00 97.75 86 TYR A O 1
ATOM 714 N N . PHE A 1 87 ? -11.165 2.068 9.069 1.00 97.06 87 PHE A N 1
ATOM 715 C CA . PHE A 1 87 ? -10.741 3.135 9.981 1.00 97.06 87 PHE A CA 1
ATOM 716 C C . PHE A 1 87 ? -11.462 4.473 9.747 1.00 97.06 87 PHE A C 1
ATOM 718 O O . PHE A 1 87 ? -11.076 5.476 10.334 1.00 97.06 87 PHE A O 1
ATOM 725 N N . GLN A 1 88 ? -12.496 4.494 8.895 1.00 96.44 88 GLN A N 1
ATOM 726 C CA . GLN A 1 88 ? -13.289 5.683 8.548 1.00 96.44 88 GLN A CA 1
ATOM 727 C C . GLN A 1 88 ? -12.420 6.882 8.124 1.00 96.44 88 GLN A C 1
ATOM 729 O O . GLN A 1 88 ? -12.696 8.028 8.467 1.00 96.44 88 GLN A O 1
ATOM 734 N N . LEU A 1 89 ? -11.350 6.607 7.376 1.00 96.06 89 LEU A N 1
ATOM 735 C CA . LEU A 1 89 ? -10.420 7.620 6.895 1.00 96.06 89 LEU A CA 1
ATOM 736 C C . LEU A 1 89 ? -11.041 8.391 5.731 1.00 96.06 89 LEU A C 1
ATOM 738 O O . LEU A 1 89 ? -11.526 7.801 4.762 1.00 96.06 89 LEU A O 1
ATOM 742 N N . GLU A 1 90 ? -10.980 9.714 5.815 1.00 94.25 90 GLU A N 1
ATOM 743 C CA . GLU A 1 90 ? -11.460 10.605 4.766 1.00 94.25 90 GLU A CA 1
ATOM 744 C C . GLU A 1 90 ? -10.390 10.859 3.691 1.00 94.25 90 GLU A C 1
ATOM 746 O O . GLU A 1 90 ? -9.186 10.674 3.899 1.00 94.25 90 GLU A O 1
ATOM 751 N N . GLY A 1 91 ? -10.843 11.323 2.525 1.00 96.19 91 GLY A N 1
ATOM 752 C CA . GLY A 1 91 ? -9.975 11.688 1.408 1.00 96.19 91 GLY A CA 1
ATOM 753 C C . GLY A 1 91 ? -9.549 10.505 0.538 1.00 96.19 91 GLY A C 1
ATOM 754 O O . GLY A 1 91 ? -10.243 9.494 0.434 1.00 96.19 91 GLY A O 1
ATOM 755 N N . ASP A 1 92 ? -8.420 10.671 -0.148 1.00 97.88 92 ASP A N 1
ATOM 756 C CA . ASP A 1 92 ? -7.844 9.631 -0.997 1.00 97.88 92 ASP A CA 1
ATOM 757 C C . ASP A 1 92 ? -7.147 8.562 -0.130 1.00 97.88 92 ASP A C 1
ATOM 759 O O . ASP A 1 92 ? -6.184 8.893 0.563 1.00 97.88 92 ASP A O 1
ATOM 763 N N . PRO A 1 93 ? -7.571 7.281 -0.171 1.00 97.75 93 PRO A N 1
ATOM 764 C CA . PRO A 1 93 ? -7.023 6.238 0.700 1.00 97.75 93 PRO A CA 1
ATOM 765 C C . PRO A 1 93 ? -5.506 6.082 0.610 1.00 97.75 93 PRO A C 1
ATOM 767 O O . PRO A 1 93 ? -4.850 5.783 1.607 1.00 97.75 93 PRO A O 1
ATOM 770 N N . TYR A 1 94 ? -4.945 6.282 -0.582 1.00 97.44 94 TYR A N 1
ATOM 771 C CA . TYR A 1 94 ? -3.518 6.138 -0.807 1.00 97.44 94 TYR A CA 1
ATOM 772 C C . TYR A 1 94 ? -2.750 7.282 -0.121 1.00 97.44 94 TYR A C 1
ATOM 774 O O . TYR A 1 94 ? -1.853 7.037 0.685 1.00 97.44 94 TYR A O 1
ATOM 782 N N . GLN A 1 95 ? -3.140 8.537 -0.352 1.00 97.62 95 GLN A N 1
ATOM 783 C CA . GLN A 1 95 ? -2.499 9.685 0.300 1.00 97.62 95 GLN A CA 1
ATOM 784 C C . GLN A 1 95 ? -2.723 9.699 1.815 1.00 97.62 95 GLN A C 1
ATOM 786 O O . GLN A 1 95 ? -1.786 9.968 2.568 1.00 97.62 95 GLN A O 1
ATOM 791 N N . THR A 1 96 ? -3.931 9.375 2.279 1.00 97.69 96 THR A N 1
ATOM 792 C CA . THR A 1 96 ? -4.254 9.404 3.709 1.00 97.69 96 THR A CA 1
ATOM 793 C C . THR A 1 96 ? -3.438 8.373 4.489 1.00 97.69 96 THR A C 1
ATOM 795 O O . THR A 1 96 ? -2.880 8.705 5.533 1.00 97.69 96 THR A O 1
ATOM 798 N N . LEU A 1 97 ? -3.269 7.149 3.972 1.00 98.00 97 LEU A N 1
ATOM 799 C CA . LEU A 1 97 ? -2.401 6.157 4.619 1.00 98.00 97 LEU A CA 1
ATOM 800 C C . LEU A 1 97 ? -0.930 6.591 4.635 1.00 98.00 97 LEU A C 1
ATOM 802 O O . LEU A 1 97 ? -0.254 6.386 5.641 1.00 98.00 97 LEU A O 1
ATOM 806 N N . LEU A 1 98 ? -0.428 7.225 3.569 1.00 97.44 98 LEU A N 1
ATOM 807 C CA . LEU A 1 98 ? 0.933 7.772 3.569 1.00 97.44 98 LEU A CA 1
ATOM 808 C C . LEU A 1 98 ? 1.115 8.873 4.614 1.00 97.44 98 LEU A C 1
ATOM 810 O O . LEU A 1 98 ? 2.148 8.896 5.273 1.00 97.44 98 LEU A O 1
ATOM 814 N N . ALA A 1 99 ? 0.124 9.746 4.797 1.00 97.00 99 ALA A N 1
ATOM 815 C CA . ALA A 1 99 ? 0.172 10.777 5.830 1.00 97.00 99 ALA A CA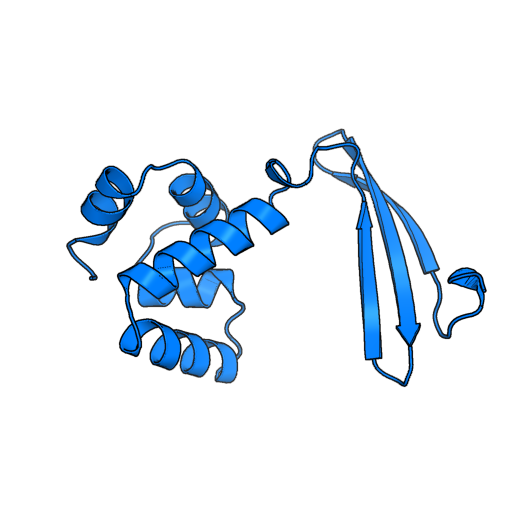 1
ATOM 816 C C . ALA A 1 99 ? 0.221 10.164 7.240 1.00 97.00 99 ALA A C 1
ATOM 818 O O . ALA A 1 99 ? 1.024 10.590 8.068 1.00 97.00 99 ALA A O 1
ATOM 819 N N . LEU A 1 100 ? -0.574 9.118 7.496 1.00 97.25 100 LEU A N 1
ATOM 820 C CA . LEU A 1 100 ? -0.540 8.387 8.767 1.00 97.25 100 LEU A CA 1
ATOM 821 C C . LEU A 1 100 ? 0.801 7.675 9.008 1.00 97.25 100 LEU A C 1
ATOM 823 O O . LEU A 1 100 ? 1.214 7.527 10.156 1.00 97.25 100 LEU A O 1
ATOM 827 N N . ALA A 1 101 ? 1.501 7.254 7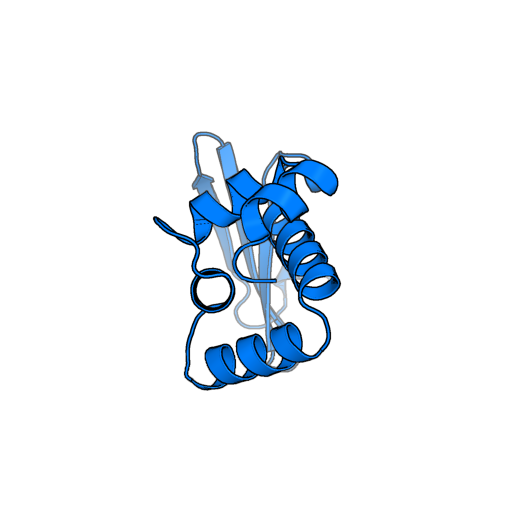.950 1.00 96.12 101 ALA A N 1
ATOM 828 C CA . ALA A 1 101 ? 2.802 6.595 8.066 1.00 96.12 101 ALA A CA 1
ATOM 829 C C . ALA A 1 101 ? 3.891 7.495 8.681 1.00 96.12 101 ALA A C 1
ATOM 831 O O . ALA A 1 101 ? 4.861 6.971 9.226 1.00 96.12 101 ALA A O 1
ATOM 832 N N . GLU A 1 102 ? 3.726 8.820 8.614 1.00 95.00 102 GLU A N 1
ATOM 833 C CA . GLU A 1 102 ? 4.661 9.803 9.178 1.00 95.00 102 GLU A CA 1
ATOM 834 C C . GLU A 1 102 ? 4.398 10.104 10.667 1.00 95.00 102 GLU A C 1
ATOM 836 O O . GLU A 1 102 ? 5.200 10.785 11.303 1.00 95.00 102 GLU A O 1
ATOM 841 N N . LEU A 1 103 ? 3.290 9.610 11.234 1.00 96.25 103 LEU A N 1
ATOM 842 C CA . LEU A 1 103 ? 2.953 9.795 12.647 1.00 96.25 103 LEU A CA 1
ATOM 843 C C . LEU A 1 103 ? 3.666 8.765 13.531 1.00 96.25 103 LEU A C 1
ATOM 845 O O . LEU A 1 103 ? 3.807 7.596 13.154 1.00 96.25 103 LEU A O 1
ATOM 849 N N . ASP A 1 104 ? 4.042 9.170 14.745 1.00 94.62 104 ASP A N 1
ATOM 850 C CA . ASP A 1 104 ? 4.387 8.232 15.818 1.00 94.62 104 ASP A CA 1
ATOM 851 C C . ASP A 1 104 ? 3.139 7.497 16.347 1.00 94.62 104 ASP A C 1
ATOM 853 O O . ASP A 1 104 ? 2.016 7.741 15.899 1.00 94.62 104 ASP A O 1
ATOM 857 N N . ASP A 1 105 ? 3.334 6.515 17.229 1.00 90.88 105 ASP A N 1
ATOM 858 C CA . ASP A 1 105 ? 2.235 5.666 17.703 1.00 90.88 105 ASP A CA 1
ATOM 859 C C . ASP A 1 105 ? 1.217 6.434 18.568 1.00 90.88 105 ASP A C 1
ATOM 861 O O . ASP A 1 105 ? 0.022 6.157 18.470 1.00 90.88 105 ASP A O 1
ATOM 865 N N . ASP A 1 106 ? 1.646 7.439 19.339 1.00 92.94 106 ASP A N 1
ATOM 866 C CA . ASP A 1 106 ? 0.758 8.246 20.188 1.00 92.94 106 ASP A CA 1
ATOM 867 C C . ASP A 1 106 ? -0.145 9.162 19.345 1.00 92.94 106 ASP A C 1
ATOM 869 O O . ASP A 1 106 ? -1.363 9.244 19.561 1.00 92.94 106 ASP A O 1
ATOM 873 N N . ALA A 1 107 ? 0.429 9.824 18.337 1.00 95.31 107 ALA A N 1
ATOM 874 C CA . ALA A 1 107 ? -0.313 10.642 17.387 1.00 95.31 107 ALA A CA 1
ATOM 875 C C . ALA A 1 107 ? -1.239 9.784 16.515 1.00 95.31 107 ALA A C 1
ATOM 877 O O . ALA A 1 107 ? -2.378 10.181 16.257 1.00 95.31 107 ALA A O 1
ATOM 878 N N . LEU A 1 108 ? -0.788 8.593 16.105 1.00 95.12 108 LEU A N 1
ATOM 879 C CA . LEU A 1 108 ? -1.606 7.649 15.346 1.00 95.12 108 LEU A CA 1
ATOM 880 C C . LEU A 1 108 ? -2.798 7.147 16.172 1.00 95.12 108 LEU A C 1
ATOM 882 O O . LEU A 1 108 ? -3.919 7.133 15.668 1.00 95.12 108 LEU A O 1
ATOM 886 N N . TYR A 1 109 ? -2.589 6.793 17.443 1.00 92.69 109 TYR A N 1
ATOM 887 C CA . TYR A 1 109 ? -3.673 6.407 18.348 1.00 92.69 109 TYR A CA 1
ATOM 888 C C . TYR A 1 109 ? -4.678 7.547 18.528 1.00 92.69 109 TYR A C 1
ATOM 890 O O . TYR A 1 109 ? -5.882 7.347 18.388 1.00 92.69 109 TYR A O 1
ATOM 898 N N . THR A 1 110 ? -4.186 8.767 18.761 1.00 94.25 110 THR A N 1
ATOM 899 C CA . THR A 1 110 ? -5.033 9.959 18.903 1.00 94.25 110 THR A CA 1
ATOM 900 C C . THR A 1 110 ? -5.876 10.208 17.651 1.00 94.25 110 THR A C 1
ATOM 902 O O . THR A 1 110 ? -7.071 10.478 17.762 1.00 94.25 110 THR A O 1
ATOM 905 N N . ALA A 1 111 ? -5.286 10.069 16.460 1.00 92.56 111 ALA A N 1
ATOM 906 C CA . ALA A 1 111 ? -5.989 10.246 15.191 1.00 92.56 111 ALA A CA 1
ATOM 907 C C . ALA A 1 111 ? -7.097 9.203 14.957 1.00 92.56 111 ALA A C 1
ATOM 909 O O . ALA A 1 111 ? -8.041 9.474 14.219 1.00 92.56 111 ALA A O 1
ATOM 910 N N . LEU A 1 112 ? -6.996 8.025 15.581 1.00 93.44 112 LEU A N 1
ATOM 911 C CA . LEU A 1 112 ? -7.895 6.890 15.358 1.00 93.44 112 LEU A CA 1
ATOM 912 C C . LEU A 1 112 ? -8.802 6.572 16.552 1.00 93.44 112 LEU A C 1
ATOM 914 O O . LEU A 1 112 ? -9.605 5.647 16.472 1.00 93.44 112 LEU A O 1
ATOM 918 N N . ALA A 1 113 ? -8.727 7.342 17.639 1.00 89.75 113 ALA A N 1
ATOM 919 C CA . ALA A 1 113 ? -9.424 7.059 18.895 1.00 89.75 113 ALA A CA 1
ATOM 920 C C . ALA A 1 113 ? -10.961 6.991 18.782 1.00 89.75 113 ALA A C 1
ATOM 922 O O . ALA A 1 113 ? -11.618 6.462 19.670 1.00 89.75 113 ALA A O 1
ATOM 923 N N . GLY A 1 114 ? -11.552 7.538 17.714 1.00 85.44 114 GLY A N 1
ATOM 924 C CA . GLY A 1 114 ? -12.991 7.430 17.445 1.00 85.44 114 GLY A CA 1
ATOM 925 C C . GLY A 1 114 ? -13.417 6.140 16.734 1.00 85.44 114 GLY A C 1
ATOM 926 O O . GLY A 1 114 ? -14.615 5.926 16.557 1.00 85.44 114 GLY A O 1
ATOM 927 N N . VAL A 1 115 ? -12.462 5.318 16.286 1.00 87.06 115 VAL A N 1
ATOM 928 C CA . VAL A 1 115 ? -12.700 4.115 15.466 1.00 87.06 115 VAL A CA 1
ATOM 929 C C . VAL A 1 115 ? -11.990 2.867 16.016 1.00 87.06 115 VAL A C 1
ATOM 931 O O . VAL A 1 115 ? -12.364 1.754 15.643 1.00 87.06 115 VAL A O 1
ATOM 934 N N . LEU A 1 116 ? -10.985 3.038 16.885 1.00 82.62 116 LEU A N 1
ATOM 935 C CA . LEU A 1 116 ? -10.372 1.972 17.693 1.00 82.62 116 LEU A CA 1
ATOM 936 C C . LEU A 1 116 ? -11.248 1.619 18.900 1.00 82.62 116 LEU A C 1
ATOM 938 O O . LEU A 1 116 ? -11.353 0.406 19.187 1.00 82.62 116 LEU A O 1
#

Secondary structure (DSSP, 8-state):
--GGGSEEEEEEEEEETTEEEEEEEEEETTEEEEEEE-SS-GGGSHHHHHHHHHHHHHHHSHHHHHHHHHHHHHTT--HHHHHHHHTT--S-HHHHHHHHHTS-HHHHHHHHTTT-

pLDDT: mean 94.72, std 4.8, range [61.03, 98.5]

Radius of gyration: 17.27 Å; chains: 1; bounding box: 36×35×40 Å

=== Feature glossary ===
Key to the feature types in this record:

pLDDT. pLDDT is the predicted lDDT-Cα score: AlphaFold's confidence that the local environment of each residue (all inter-atomic distances within 15 Å) is correctly placed. It is a per-residue number between 0 and 100, with higher meaning more reliable.

Radius of gyration, Cα contacts, bounding box. The geometric summary reports three shape descriptors. Rg (radius of gyration) measures how spread out the Cα atoms are about their centre of mass; compact globular proteins have small Rg, elongated or unfolded ones large. Cα contacts (<8 Å, |i−j|>4) count long-range residue pairs in spatial proximity — high for tightly packed folds, near zero for rods or random coil. The bounding-box extents give the protein's footprint along x, y, z in Å.

Backbone torsions (φ/ψ). Backbone dihedral angles. Every residue except chain termini has a φ (preceding-C → N → Cα → C) and a ψ (N → Cα → C → next-N). They are reported in degrees following the IUPAC sign convention. Secondary structure is essentially a statement about which (φ, ψ) basin each residue occupies.

Contact-map, Ramachandran, and PAE plots. Plot images: a contact map (which residues are close in 3D, as an N×N binary image), a Ramachandran scatter (backbone torsion angles, revealing secondary-structure composition at a glance), and — for AlphaFold structures — a PAE heatmap (pairwise prediction confidence).

Predicted aligned error. Predicted Aligned Error (PAE) is an AlphaFold confidence matrix: entry (i, j) is the expected error in the position of residue j, in ångströms, when the prediction is superimposed on the true structure at residue i. Low PAE within a block of residues means that block is internally rigid and well-predicted; high PAE between two blocks means their relative placement is uncertain even if each block individually is confident.

Secondary structure (3-state, P-SEA). Three-state secondary structure (P-SEA) collapses the eight DSSP classes into helix (a), strand (b), and coil (c). P-SEA assigns these from Cα geometry alone — distances and angles — without requiring backbone oxygens, so it works on any Cα trace.

Solvent-accessible surface area. Solvent-accessible surface area (SASA) is the area in Å² traced out by the centre of a 1.4 Å probe sphere (a water molecule) rolled over the protein's van der Waals surface (Shrake–Rupley / Lee–Richards construction). Buried residues have near-zero SASA; fully exposed residues can exceed 200 Å². The total SASA scales roughly with the number of surface residues.

Foldseek 3Di. The Foldseek 3Di string encodes local tertiary geometry as a 20-letter alphabet — one character per residue — derived from the relative positions of nearby Cα atoms. Unlike the amino-acid sequence, 3Di is a direct function of the 3D structure, so two proteins with the same fold have similar 3Di strings even at low sequence identity.

B-factor. For experimental (PDB) structures, the B-factor (temperature factor) quantifies the positional spread of each atom in the crystal — a combination of thermal vibration and static disorder — in units of Å². High B-factors mark flexible loops or poorly resolved regions; low B-factors mark the rigid, well-ordered core.

mmCIF coordinates. The mmCIF block holds the 3D Cartesian coordinates of each backbone atom (N, Cα, C, O) in ångströms. mmCIF is the PDB's canonical archive format — a tagged-loop text representation of the atomic model.

InterPro / GO / CATH / organism. Functional annotations link the protein to curated databases. InterPro entries identify conserved domains and families by matching the sequence against member-database signatures (Pfam, PROSITE, CDD, …). Gene Ontology (GO) terms describe molecular function, biological process, and cellular component in a controlled vocabulary. CATH places the structure in a hierarchical fold classification (Class/Architecture/Topology/Homologous-superfamily). The organism is the source species.

Rendered structure images. Structure images are PyMOL renders from six orthogonal camera directions. Cartoon representation draws helices as coils and strands as arrows; sticks shows the backbone as bonds; surface shows the solvent-excluded envelope. Rainbow coloring maps sequence position to hue (blue→red, N→C); chain coloring assigns a distinct color per polypeptide.

Sequence. This is the polypeptide sequence — one letter per residue, N-terminus first. Length ranges from a few dozen residues for small domains to over a thousand for large multi-domain proteins.

Secondary structure (8-state, DSSP). The SS8 string is DSSP's per-residue secondary-structure call. α-helix (H) means an i→i+4 H-bond ladder; β-strand (E) means the residue participates in a β-sheet; 3₁₀ (G) and π (I) are tighter and wider helices; T/S are turns/bends; '-' is loop.

Nearest PDB structures. Structural nearest neighbors (via Foldseek easy-search vs the PDB). Reported per hit: target PDB id, E-value, and alignment TM-score. A TM-score above ~0.5 is the conventional threshold for 'same fold'.